Protein AF-A0A9R1XGH2-F1 (afdb_monomer)

Structure (mmCIF, N/CA/C/O backbone):
data_AF-A0A9R1XGH2-F1
#
_entry.id   AF-A0A9R1XGH2-F1
#
loop_
_atom_site.group_PDB
_atom_site.id
_atom_site.type_symbol
_atom_site.label_atom_id
_atom_site.label_alt_id
_atom_site.label_comp_id
_atom_site.label_asym_id
_atom_site.label_entity_id
_atom_site.label_seq_id
_atom_site.pdbx_PDB_ins_code
_atom_site.Cartn_x
_atom_site.Cartn_y
_atom_site.Cartn_z
_atom_site.occupancy
_atom_site.B_iso_or_equiv
_atom_site.auth_seq_id
_atom_site.auth_comp_id
_atom_site.auth_asym_id
_atom_site.auth_atom_id
_atom_site.pdbx_PDB_model_num
ATOM 1 N N . MET A 1 1 ? -0.182 19.209 31.798 1.00 37.31 1 MET A N 1
ATOM 2 C CA . MET A 1 1 ? 0.049 17.991 30.988 1.00 37.31 1 MET A CA 1
ATOM 3 C C . MET A 1 1 ? -1.194 17.738 30.146 1.00 37.31 1 MET A C 1
ATOM 5 O O . MET A 1 1 ? -2.199 17.280 30.671 1.00 37.31 1 MET A O 1
ATOM 9 N N . TRP A 1 2 ? -1.188 18.189 28.891 1.00 40.25 2 TRP A N 1
ATOM 10 C CA . TRP A 1 2 ? -2.381 18.289 28.042 1.00 40.25 2 TRP A CA 1
ATOM 11 C C . TRP A 1 2 ? -2.325 17.306 26.868 1.00 40.25 2 TRP A C 1
ATOM 13 O O . TRP A 1 2 ? -1.260 17.049 26.317 1.00 40.25 2 TRP A O 1
ATOM 23 N N . LYS A 1 3 ? -3.515 16.827 26.492 1.00 48.09 3 LYS A N 1
ATOM 24 C CA . LYS A 1 3 ? -3.858 15.819 25.471 1.00 48.09 3 LYS A CA 1
ATOM 25 C C . LYS A 1 3 ? -3.623 14.360 25.857 1.00 48.09 3 LYS A C 1
ATOM 27 O O . LYS A 1 3 ? -2.934 13.587 25.199 1.00 48.09 3 LYS A O 1
ATOM 32 N N . ALA A 1 4 ? -4.357 13.976 26.896 1.00 43.78 4 ALA A N 1
ATOM 33 C CA . ALA A 1 4 ? -4.851 12.623 27.056 1.00 43.78 4 ALA A CA 1
ATOM 34 C C . ALA A 1 4 ? -5.506 12.120 25.753 1.00 43.78 4 ALA A C 1
ATOM 36 O O . ALA A 1 4 ? -6.394 12.766 25.212 1.00 43.78 4 ALA A O 1
ATOM 37 N N . LYS A 1 5 ? -5.043 10.951 25.305 1.00 56.59 5 LYS A N 1
ATOM 38 C CA . LYS A 1 5 ? -5.820 9.851 24.717 1.00 56.59 5 LYS A CA 1
ATOM 39 C C . LYS A 1 5 ? -6.821 10.171 23.581 1.00 56.59 5 LYS A C 1
ATOM 41 O O . LYS A 1 5 ? -7.805 10.881 23.725 1.00 56.59 5 LYS A O 1
ATOM 46 N N . THR A 1 6 ? -6.665 9.383 22.514 1.00 57.94 6 THR A N 1
ATOM 47 C CA . THR A 1 6 ? -7.709 8.908 21.583 1.00 57.94 6 THR A CA 1
ATOM 48 C C . THR A 1 6 ? -8.148 9.851 20.465 1.00 57.94 6 THR A C 1
ATOM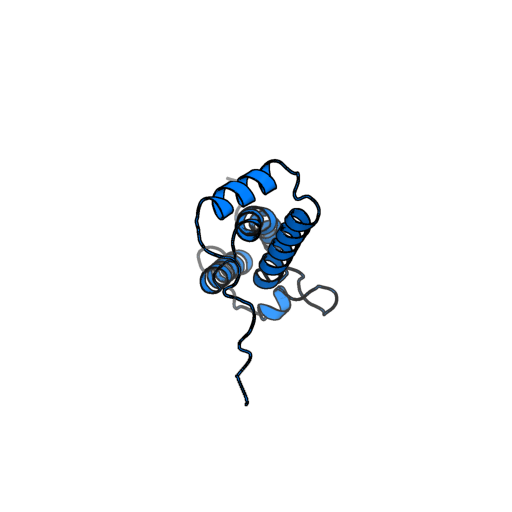 50 O O . THR A 1 6 ? -9.177 10.513 20.520 1.00 57.94 6 THR A O 1
ATOM 53 N N . LEU A 1 7 ? -7.394 9.805 19.364 1.00 63.09 7 LEU A N 1
ATOM 54 C CA . LEU A 1 7 ? -7.889 10.184 18.044 1.00 63.09 7 LEU A CA 1
ATOM 55 C C . LEU A 1 7 ? -9.241 9.477 17.792 1.00 63.09 7 LEU A C 1
ATOM 57 O O . LEU A 1 7 ? -9.366 8.272 18.048 1.00 63.09 7 LEU A O 1
ATOM 61 N N . SER A 1 8 ? -10.251 10.216 17.318 1.00 76.50 8 SER A N 1
ATOM 62 C CA . SER A 1 8 ? -11.573 9.647 17.023 1.00 76.50 8 SER A CA 1
ATOM 63 C C . SER A 1 8 ? -11.451 8.492 16.023 1.00 76.50 8 SER A C 1
ATOM 65 O O . SER A 1 8 ? -10.473 8.394 15.281 1.00 76.50 8 SER A O 1
ATOM 67 N N . PHE A 1 9 ? -12.430 7.587 15.980 1.00 75.56 9 PHE A N 1
ATOM 68 C CA . PHE A 1 9 ? -12.410 6.468 15.032 1.00 75.56 9 PHE A CA 1
ATOM 69 C C . PHE A 1 9 ? -12.216 6.933 13.573 1.00 75.56 9 PHE A C 1
ATOM 71 O O . PHE A 1 9 ? -11.346 6.418 12.872 1.00 75.56 9 PHE A O 1
ATOM 78 N N . SER A 1 10 ? -12.935 7.985 13.172 1.00 77.44 10 SER A N 1
ATOM 79 C CA . SER A 1 10 ? -12.763 8.635 11.869 1.00 77.44 10 SER A CA 1
ATOM 80 C C . SER A 1 10 ? -11.363 9.247 11.704 1.00 77.44 10 SER A C 1
ATOM 82 O O . SER A 1 10 ? -10.715 9.042 10.681 1.00 77.44 10 SER A O 1
ATOM 84 N N . GLY A 1 11 ? -10.833 9.911 12.739 1.00 81.81 11 GLY A N 1
ATOM 85 C CA . GLY A 1 11 ? -9.467 10.440 12.725 1.00 81.81 11 GLY A CA 1
ATOM 86 C C . GLY A 1 11 ? -8.409 9.352 12.517 1.00 81.81 11 GLY A C 1
ATOM 87 O O . GLY A 1 11 ? -7.480 9.546 11.736 1.00 81.81 11 GLY A O 1
ATOM 88 N N . ARG A 1 12 ? -8.573 8.177 13.145 1.00 80.81 12 ARG A N 1
ATOM 89 C CA . ARG A 1 12 ? -7.678 7.018 12.960 1.00 80.81 12 ARG A CA 1
ATOM 90 C C . ARG A 1 12 ? -7.766 6.452 11.553 1.00 80.81 12 ARG A C 1
ATOM 92 O O . ARG A 1 12 ? -6.736 6.156 10.963 1.00 80.81 12 ARG A O 1
ATOM 99 N N . MET A 1 13 ? -8.960 6.363 10.977 1.00 79.31 13 MET A N 1
ATOM 100 C CA . MET A 1 13 ? -9.107 5.958 9.580 1.00 79.31 13 MET A CA 1
ATOM 101 C C . MET A 1 13 ? -8.441 6.941 8.615 1.00 79.31 13 MET A C 1
ATOM 103 O O . MET A 1 13 ? -7.739 6.509 7.707 1.00 79.31 13 MET A O 1
ATOM 107 N N . THR A 1 14 ? -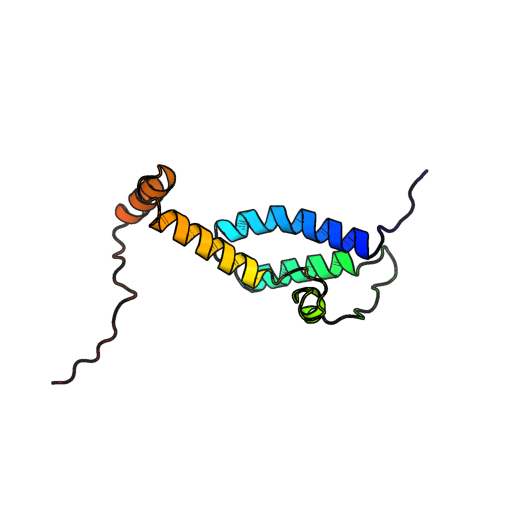8.632 8.247 8.803 1.00 84.44 14 THR A N 1
ATOM 108 C CA . THR A 1 14 ? -8.007 9.272 7.954 1.00 84.44 14 THR A CA 1
ATOM 109 C C . THR A 1 14 ? -6.487 9.233 8.067 1.00 84.44 14 THR A C 1
ATOM 111 O O . THR A 1 14 ? -5.794 9.261 7.052 1.00 84.44 14 THR A O 1
ATOM 114 N N . LEU A 1 15 ? -5.957 9.102 9.285 1.00 83.81 15 LEU A N 1
ATOM 115 C CA . LEU A 1 15 ? -4.518 9.008 9.504 1.00 83.81 15 LEU A CA 1
ATOM 116 C C . LEU A 1 15 ? -3.939 7.717 8.912 1.00 83.81 15 LEU A C 1
ATOM 118 O O . LEU A 1 15 ? -2.923 7.773 8.225 1.00 83.81 15 LEU A O 1
ATOM 122 N N . ALA A 1 16 ? -4.621 6.581 9.087 1.00 81.50 16 ALA A N 1
ATOM 123 C CA . ALA A 1 16 ? -4.244 5.325 8.447 1.00 81.50 16 ALA A CA 1
ATOM 124 C C . ALA A 1 16 ? -4.215 5.471 6.919 1.00 81.50 16 ALA A C 1
ATOM 126 O O . ALA A 1 16 ? -3.209 5.154 6.296 1.00 81.50 16 ALA A O 1
ATOM 127 N N . LYS A 1 17 ? -5.269 6.029 6.311 1.00 79.50 17 LYS A N 1
ATOM 128 C CA . LYS A 1 17 ? -5.314 6.285 4.863 1.00 79.50 17 LYS A CA 1
ATOM 129 C C . LYS A 1 17 ? -4.180 7.190 4.389 1.00 79.50 17 LYS A C 1
ATOM 131 O O . LYS A 1 17 ? -3.630 6.938 3.328 1.00 79.50 17 LYS A O 1
ATOM 136 N N . SER A 1 18 ? -3.814 8.212 5.160 1.00 82.44 18 SER A N 1
ATOM 137 C CA . SER A 1 18 ? -2.714 9.117 4.808 1.00 82.44 18 SER A CA 1
ATOM 138 C C . SER A 1 18 ? -1.353 8.411 4.847 1.00 82.44 18 SER A C 1
ATOM 140 O O . SER A 1 18 ? -0.617 8.408 3.861 1.00 82.44 18 SER A O 1
ATOM 142 N N . VAL A 1 19 ? -1.044 7.726 5.954 1.00 80.00 19 VAL A N 1
ATOM 143 C CA . VAL A 1 19 ? 0.242 7.033 6.146 1.00 80.00 19 VAL A CA 1
ATOM 144 C C . VAL A 1 19 ? 0.395 5.871 5.161 1.00 80.00 19 VAL A C 1
ATOM 146 O O . VAL A 1 19 ? 1.429 5.728 4.505 1.00 80.00 19 VAL A O 1
ATOM 149 N N . LEU A 1 20 ? -0.653 5.060 5.011 1.00 72.75 20 LEU A N 1
ATOM 150 C CA . LEU A 1 20 ? -0.647 3.886 4.136 1.00 72.75 20 LEU A CA 1
ATOM 151 C C . LEU A 1 20 ? -0.884 4.246 2.667 1.00 72.75 20 LEU A C 1
ATOM 153 O O . LEU A 1 20 ? -0.553 3.465 1.782 1.00 72.75 20 LEU A O 1
ATOM 157 N N . GLY A 1 21 ? -1.399 5.444 2.401 1.00 71.56 21 GLY A N 1
ATOM 158 C CA . GLY A 1 21 ? -1.488 6.004 1.061 1.00 71.56 21 GLY A CA 1
ATOM 159 C C . GLY A 1 21 ? -0.135 6.426 0.494 1.00 71.56 21 GLY A C 1
ATOM 160 O O . GLY A 1 21 ? -0.008 6.487 -0.725 1.00 71.56 21 GLY A O 1
ATOM 161 N N . ASN A 1 22 ? 0.880 6.671 1.330 1.00 75.81 22 ASN A N 1
ATOM 162 C CA . ASN A 1 22 ? 2.201 7.105 0.866 1.00 75.81 22 ASN A CA 1
ATOM 163 C C . ASN A 1 22 ? 3.262 5.994 0.947 1.00 75.81 22 ASN A C 1
ATOM 165 O O . ASN A 1 22 ? 3.920 5.693 -0.046 1.00 75.81 22 ASN A O 1
ATOM 169 N N . LEU A 1 23 ? 3.409 5.353 2.112 1.00 73.94 23 LEU A N 1
ATOM 170 C CA . LEU A 1 23 ? 4.506 4.409 2.366 1.00 73.94 23 LEU A CA 1
ATOM 171 C C . LEU A 1 23 ? 4.367 3.096 1.560 1.00 73.94 23 LEU A C 1
ATOM 173 O O . LEU A 1 23 ? 5.214 2.844 0.704 1.00 73.94 23 LEU A O 1
ATOM 177 N N . PRO A 1 24 ? 3.309 2.279 1.743 1.00 74.44 24 PRO A N 1
ATOM 178 C CA . PRO A 1 24 ? 3.082 1.081 0.933 1.00 74.44 24 PRO A CA 1
ATOM 179 C C . PRO A 1 24 ? 2.936 1.379 -0.557 1.00 74.44 24 PRO A C 1
ATOM 181 O O . PRO A 1 24 ? 3.431 0.612 -1.368 1.00 74.44 24 PRO A O 1
ATOM 184 N N . THR A 1 25 ? 2.302 2.494 -0.934 1.00 77.69 25 THR A N 1
ATOM 185 C CA . THR A 1 25 ? 2.104 2.893 -2.339 1.00 77.69 25 THR A CA 1
ATOM 186 C C . THR A 1 25 ? 3.418 2.985 -3.109 1.00 77.69 25 THR A C 1
ATOM 188 O O . THR A 1 25 ? 3.485 2.539 -4.254 1.00 77.69 25 THR A O 1
ATOM 191 N N . PHE A 1 26 ? 4.475 3.516 -2.488 1.00 81.69 26 PHE A N 1
ATOM 192 C CA . PHE A 1 26 ? 5.799 3.551 -3.102 1.00 81.69 26 PHE A CA 1
ATOM 193 C C . PHE A 1 26 ? 6.310 2.134 -3.403 1.00 81.69 26 PHE A C 1
ATOM 195 O O . PHE A 1 26 ? 6.596 1.818 -4.559 1.00 81.69 26 PHE A O 1
ATOM 202 N N . TYR A 1 27 ? 6.322 1.247 -2.405 1.00 82.44 27 TY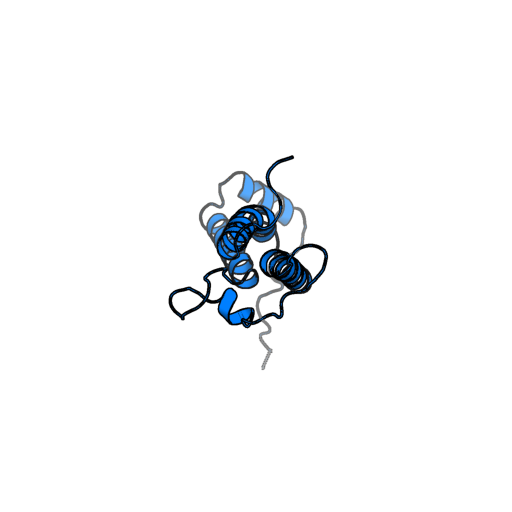R A N 1
ATOM 203 C CA . TYR A 1 27 ? 6.757 -0.145 -2.575 1.00 82.44 27 TYR A CA 1
ATOM 204 C C . TYR A 1 27 ? 5.884 -0.920 -3.566 1.00 82.44 27 TYR A C 1
ATOM 206 O O . TYR A 1 27 ? 6.394 -1.647 -4.415 1.00 82.44 27 TYR A O 1
ATOM 214 N N . PHE A 1 28 ? 4.572 -0.710 -3.515 1.00 84.44 28 PHE A N 1
ATOM 215 C CA . PHE A 1 28 ? 3.603 -1.352 -4.394 1.00 84.44 28 PHE A CA 1
ATOM 216 C C . PHE A 1 28 ? 3.744 -0.912 -5.850 1.00 84.44 28 PHE A C 1
ATOM 218 O O . PHE A 1 28 ? 3.341 -1.648 -6.746 1.00 84.44 28 PHE A O 1
ATOM 225 N N . SER A 1 29 ? 4.281 0.283 -6.097 1.00 81.56 29 SER A N 1
ATOM 226 C CA . SER A 1 29 ? 4.572 0.747 -7.454 1.00 81.56 29 SER A CA 1
ATOM 227 C C . SER A 1 29 ? 5.841 0.124 -8.040 1.00 81.56 29 SER A C 1
ATOM 229 O O . SER A 1 29 ? 5.971 0.064 -9.261 1.00 81.56 29 SER A O 1
ATOM 231 N N . LEU A 1 30 ? 6.749 -0.352 -7.182 1.00 80.31 30 LEU A N 1
ATOM 232 C CA . LEU A 1 30 ? 8.028 -0.942 -7.574 1.00 80.31 30 LEU A CA 1
ATOM 233 C C . LEU A 1 30 ? 7.962 -2.467 -7.699 1.00 80.31 30 LEU A C 1
ATOM 235 O O . LEU A 1 30 ? 8.572 -3.024 -8.608 1.00 80.31 30 LEU A O 1
ATOM 239 N N . PHE A 1 31 ? 7.226 -3.143 -6.811 1.00 81.06 31 PHE A N 1
ATOM 240 C CA . PHE A 1 31 ? 7.252 -4.601 -6.704 1.00 81.06 31 PHE A CA 1
ATOM 241 C C . PHE A 1 31 ? 5.855 -5.227 -6.630 1.00 81.06 31 PHE A C 1
ATOM 243 O O . PHE A 1 31 ? 4.920 -4.684 -6.031 1.00 81.06 31 PHE A O 1
ATOM 250 N N . ALA A 1 32 ? 5.732 -6.429 -7.201 1.00 84.44 32 ALA A N 1
ATOM 251 C CA . ALA A 1 32 ? 4.614 -7.323 -6.921 1.00 84.44 32 ALA A CA 1
ATOM 252 C C . ALA A 1 32 ? 4.704 -7.767 -5.461 1.00 84.44 32 ALA A C 1
ATOM 254 O O . ALA A 1 32 ? 5.626 -8.484 -5.077 1.00 84.44 32 ALA A O 1
ATOM 255 N N . THR A 1 33 ? 3.779 -7.280 -4.635 1.00 83.88 33 THR A N 1
ATOM 256 C CA . THR A 1 33 ? 3.863 -7.497 -3.191 1.00 83.88 33 THR A CA 1
ATOM 257 C C . THR A 1 33 ? 3.310 -8.882 -2.846 1.00 83.88 33 THR A C 1
ATOM 259 O O . THR A 1 33 ? 2.187 -9.194 -3.252 1.00 83.88 33 THR A O 1
ATOM 262 N N . PRO A 1 34 ? 4.050 -9.721 -2.095 1.00 86.50 34 PRO A N 1
ATOM 263 C CA . PRO A 1 34 ? 3.544 -11.006 -1.628 1.00 86.50 34 PRO A CA 1
ATOM 264 C C . PRO A 1 34 ? 2.292 -10.842 -0.762 1.00 86.50 34 PRO A C 1
ATOM 266 O O . PRO A 1 34 ? 2.179 -9.894 0.017 1.00 86.50 34 PRO A O 1
ATOM 269 N N . ILE A 1 35 ? 1.375 -11.806 -0.849 1.00 84.44 35 ILE A N 1
ATOM 270 C CA . ILE A 1 35 ? 0.087 -11.767 -0.138 1.00 84.44 35 ILE A CA 1
ATOM 271 C C . ILE A 1 35 ? 0.288 -11.643 1.381 1.00 84.44 35 ILE A C 1
ATOM 273 O O . ILE A 1 35 ? -0.384 -10.832 2.007 1.00 84.44 35 ILE A O 1
ATOM 277 N N . GLY A 1 36 ? 1.275 -12.338 1.957 1.00 84.81 36 GLY A N 1
ATOM 278 C CA . GLY A 1 36 ? 1.555 -12.260 3.397 1.00 84.81 36 GLY A CA 1
ATOM 279 C C . GLY A 1 36 ? 1.924 -10.853 3.886 1.00 84.81 36 GLY A C 1
ATOM 280 O O . GLY A 1 36 ? 1.490 -10.441 4.957 1.00 84.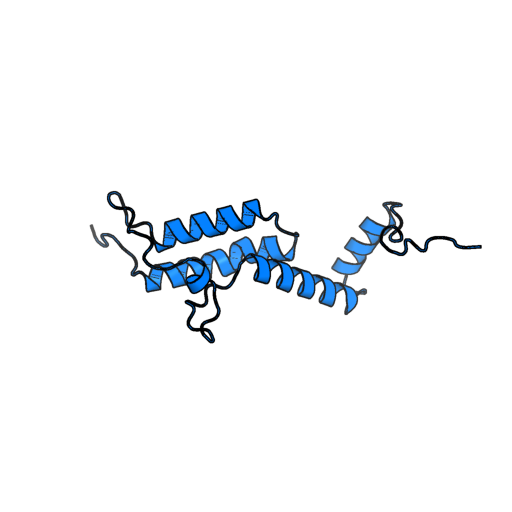81 36 GLY A O 1
ATOM 281 N N . VAL A 1 37 ? 2.644 -10.066 3.077 1.00 85.62 37 VAL A N 1
ATOM 282 C CA . VAL A 1 37 ? 2.983 -8.670 3.420 1.00 85.62 37 VAL A CA 1
ATOM 283 C C . VAL A 1 37 ? 1.735 -7.789 3.374 1.00 85.62 37 VAL A C 1
ATOM 285 O O . VAL A 1 37 ? 1.553 -6.911 4.215 1.00 85.62 37 VAL A O 1
ATOM 288 N N . ILE A 1 38 ? 0.847 -8.033 2.405 1.00 84.94 38 ILE A N 1
ATOM 289 C CA . ILE A 1 38 ? -0.439 -7.335 2.316 1.00 84.94 38 ILE A CA 1
ATOM 290 C C . ILE A 1 38 ? -1.285 -7.640 3.559 1.00 84.94 38 ILE A C 1
ATOM 292 O O . ILE A 1 38 ? -1.802 -6.716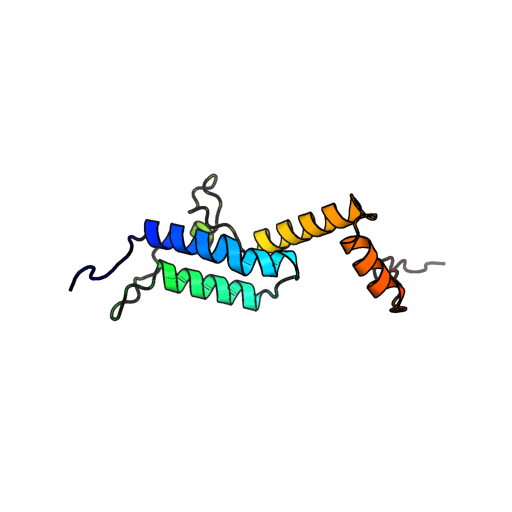 4.184 1.00 84.94 38 ILE A O 1
ATOM 296 N N . GLU A 1 39 ? -1.379 -8.907 3.959 1.00 84.88 39 GLU A N 1
ATOM 297 C CA . GLU A 1 39 ? -2.123 -9.333 5.149 1.00 84.88 39 GLU A CA 1
ATOM 298 C C . GLU A 1 39 ? -1.559 -8.732 6.442 1.00 84.88 39 GLU A C 1
ATOM 300 O O . GLU A 1 39 ? -2.321 -8.317 7.323 1.00 84.88 39 GLU A O 1
ATOM 305 N N . GLU A 1 40 ? -0.233 -8.638 6.555 1.00 85.25 40 GLU A N 1
ATOM 306 C CA . GLU A 1 40 ? 0.439 -8.013 7.692 1.00 85.25 40 GLU A CA 1
ATOM 307 C C . GLU A 1 40 ? 0.169 -6.502 7.753 1.00 85.25 40 GLU A C 1
ATOM 309 O O . GLU A 1 40 ? -0.193 -5.978 8.810 1.00 85.25 40 GLU A O 1
ATOM 314 N N . LEU A 1 41 ? 0.226 -5.803 6.616 1.00 84.19 41 LEU A N 1
ATOM 315 C CA . LEU A 1 41 ? -0.152 -4.388 6.529 1.00 84.19 41 LEU A CA 1
ATOM 316 C C . LEU A 1 41 ? -1.622 -4.167 6.907 1.00 84.19 41 LEU A C 1
ATOM 318 O O . LEU A 1 41 ? -1.940 -3.237 7.653 1.00 84.19 41 LEU A O 1
ATOM 322 N N . GLU A 1 42 ? -2.526 -5.036 6.453 1.00 83.44 42 GLU A N 1
ATOM 323 C CA . GLU A 1 42 ? -3.938 -4.996 6.839 1.00 83.44 42 GLU A CA 1
ATOM 324 C C . GLU A 1 42 ? -4.144 -5.317 8.327 1.00 83.44 42 GLU A C 1
ATOM 326 O O . GLU A 1 42 ? -5.043 -4.777 8.974 1.00 83.44 42 GLU A O 1
ATOM 331 N N . LYS A 1 43 ? -3.312 -6.179 8.920 1.00 82.44 43 LYS A N 1
ATOM 332 C CA . LYS A 1 43 ? -3.316 -6.444 10.366 1.00 82.44 43 LYS A CA 1
ATOM 333 C C . LYS A 1 43 ? -2.884 -5.209 11.155 1.00 82.44 43 LYS A C 1
ATOM 335 O O . LYS A 1 43 ? -3.577 -4.842 12.103 1.00 82.44 43 LYS A O 1
ATOM 340 N N . ILE A 1 44 ? -1.814 -4.529 10.740 1.00 82.62 44 ILE A N 1
ATOM 341 C CA . ILE A 1 44 ? -1.353 -3.275 11.359 1.00 82.62 44 ILE A CA 1
ATOM 342 C C . ILE A 1 44 ? -2.436 -2.194 11.239 1.00 82.62 44 ILE A C 1
ATOM 344 O O . ILE A 1 44 ? -2.750 -1.518 12.217 1.00 82.62 44 ILE A O 1
ATOM 348 N N . GLN A 1 45 ? -3.080 -2.074 10.074 1.00 81.25 45 GLN A N 1
ATOM 349 C CA . GLN A 1 45 ? -4.214 -1.168 9.863 1.00 81.25 45 GLN A CA 1
ATOM 350 C C . GLN A 1 45 ? -5.374 -1.449 10.816 1.00 81.25 45 GLN A C 1
ATOM 352 O O . GLN A 1 45 ? -5.881 -0.532 11.467 1.00 81.25 45 GLN A O 1
ATOM 357 N N . ARG A 1 46 ? -5.777 -2.719 10.931 1.00 80.19 46 ARG A N 1
ATOM 358 C CA . ARG A 1 46 ? -6.827 -3.161 11.857 1.00 80.19 46 ARG A CA 1
ATOM 359 C C . ARG A 1 46 ? -6.474 -2.835 13.297 1.00 80.19 46 ARG A C 1
ATOM 361 O O . ARG A 1 46 ? -7.305 -2.286 14.016 1.00 80.19 46 ARG A O 1
ATOM 368 N N . GLN A 1 47 ? -5.246 -3.136 13.707 1.00 79.38 47 GLN A N 1
ATOM 369 C CA . GLN A 1 47 ? -4.755 -2.842 15.049 1.00 79.38 47 GLN A CA 1
ATOM 370 C C . GLN A 1 47 ? -4.694 -1.340 15.319 1.00 79.38 47 GLN A C 1
ATOM 372 O O . GLN A 1 47 ? -5.029 -0.916 16.414 1.00 79.38 47 GLN A O 1
ATOM 377 N N . PHE A 1 48 ? -4.347 -0.512 14.339 1.00 79.50 48 PHE A N 1
ATOM 378 C CA . PHE A 1 48 ? -4.328 0.936 14.517 1.00 79.50 48 PHE A CA 1
ATOM 379 C C . PHE A 1 48 ? -5.741 1.532 14.618 1.00 79.50 48 PHE A C 1
ATOM 381 O O . PHE A 1 48 ? -6.026 2.361 15.483 1.00 79.50 48 PHE A O 1
ATOM 388 N N . ILE A 1 49 ? -6.652 1.088 13.750 1.00 78.56 49 ILE A N 1
ATOM 389 C CA . ILE A 1 49 ? -8.030 1.581 13.686 1.00 78.56 49 ILE A CA 1
ATOM 390 C C . ILE A 1 49 ? -8.844 1.115 14.906 1.00 78.56 49 ILE A C 1
ATOM 392 O O . ILE A 1 49 ? -9.603 1.902 15.485 1.00 78.56 49 ILE A O 1
ATOM 396 N N . TRP A 1 50 ? -8.669 -0.143 15.324 1.00 76.06 50 TRP A N 1
ATOM 397 C CA . TRP A 1 50 ? -9.430 -0.766 16.412 1.00 76.06 50 TRP A CA 1
ATOM 398 C C . TRP A 1 50 ? -8.703 -0.860 17.753 1.00 76.06 50 TRP A C 1
ATOM 400 O O . TRP A 1 50 ? -9.363 -0.973 18.787 1.00 76.06 50 TRP A O 1
ATOM 410 N N . GLY A 1 51 ? -7.381 -0.712 17.779 1.00 67.81 51 GLY A N 1
ATOM 411 C CA . GLY A 1 51 ? -6.580 -0.664 19.000 1.00 67.81 51 GLY A CA 1
ATOM 412 C C . GLY A 1 51 ? -6.860 0.615 19.779 1.00 67.81 51 GLY A C 1
ATOM 413 O O . GLY A 1 51 ? -6.399 1.702 19.434 1.00 67.81 51 GLY A O 1
ATOM 414 N N . GLY A 1 52 ? -7.693 0.503 20.811 1.00 54.66 52 GLY A N 1
ATOM 415 C CA . GLY A 1 52 ? -7.800 1.497 21.875 1.00 54.66 52 GLY A CA 1
ATOM 416 C C . GLY A 1 52 ? -6.686 1.257 22.891 1.00 54.66 52 GLY A C 1
ATOM 417 O O . GLY A 1 52 ? -6.388 0.110 23.202 1.00 54.66 52 GLY A O 1
ATOM 418 N N . GLY A 1 53 ? -6.044 2.326 23.368 1.00 52.94 53 GLY A N 1
ATOM 419 C CA . GLY A 1 53 ? -4.853 2.230 24.216 1.00 52.94 53 GLY A CA 1
ATOM 420 C C . GLY A 1 53 ? -5.009 1.360 25.472 1.00 52.94 53 GLY A C 1
ATOM 421 O O . GLY A 1 53 ? -6.100 1.262 26.029 1.00 52.94 53 GLY A O 1
ATOM 422 N N . ALA A 1 54 ? -3.869 0.802 25.890 1.00 49.41 54 ALA A N 1
ATOM 423 C CA . ALA A 1 54 ? -3.502 0.106 27.132 1.00 49.41 54 ALA A CA 1
ATOM 424 C C . ALA A 1 54 ? -4.406 -0.997 27.713 1.00 49.41 54 ALA A C 1
ATOM 426 O O . ALA A 1 54 ? -3.853 -1.864 28.373 1.00 49.41 54 ALA A O 1
ATOM 427 N N . GLU A 1 55 ? -5.726 -1.029 27.505 1.00 48.22 55 GLU A N 1
ATOM 428 C CA . GLU A 1 55 ? -6.553 -1.919 28.336 1.00 48.22 55 GLU A CA 1
ATOM 429 C C . GLU A 1 55 ? -7.685 -2.681 27.650 1.00 48.22 55 GLU A C 1
ATOM 431 O O . GLU A 1 55 ? -8.108 -3.697 28.189 1.00 48.22 55 GLU A O 1
ATOM 436 N N . LYS A 1 56 ? -8.196 -2.287 26.476 1.00 46.38 56 LYS A N 1
ATOM 437 C CA . LYS A 1 56 ? -9.281 -3.059 25.836 1.00 46.38 56 LYS A CA 1
ATOM 438 C C . LYS A 1 56 ? -9.164 -3.052 24.317 1.00 46.38 56 LYS A C 1
ATOM 440 O O . LYS A 1 56 ? -9.451 -2.045 23.666 1.00 46.38 56 LYS A O 1
ATOM 445 N N . ALA A 1 57 ? -8.799 -4.205 23.752 1.00 50.09 57 ALA A N 1
ATOM 446 C CA . ALA A 1 57 ? -9.051 -4.513 22.351 1.00 50.09 57 ALA A CA 1
ATOM 447 C C . ALA A 1 57 ? -10.562 -4.371 22.109 1.00 50.09 57 ALA A C 1
ATOM 449 O O . ALA A 1 57 ? -11.360 -5.157 22.617 1.00 50.09 57 ALA A O 1
ATOM 450 N N . LYS A 1 58 ? -10.981 -3.311 21.407 1.00 54.31 58 LYS A N 1
ATOM 451 C CA . LYS A 1 58 ? -12.391 -3.151 21.046 1.00 54.31 58 LYS A CA 1
ATOM 452 C C . LYS A 1 58 ? -12.735 -4.246 20.040 1.00 54.31 58 LYS A C 1
ATOM 454 O O . LYS A 1 58 ? -12.065 -4.363 19.017 1.00 54.31 58 LYS A O 1
ATOM 459 N N . VAL A 1 59 ? -13.772 -5.023 20.356 1.00 52.69 59 VAL A N 1
ATOM 460 C CA . VAL A 1 59 ? -14.366 -6.045 19.482 1.00 52.69 59 VAL A CA 1
ATOM 461 C C . VAL A 1 59 ? -14.498 -5.490 18.058 1.00 52.69 59 VAL A C 1
ATOM 463 O O . VAL A 1 59 ? -14.933 -4.353 17.866 1.00 52.69 59 VAL A O 1
ATOM 466 N N . HIS A 1 60 ? -14.071 -6.264 17.060 1.00 58.50 60 HIS A N 1
ATOM 467 C CA . HIS A 1 60 ? -14.150 -5.894 15.648 1.00 58.50 60 HIS A CA 1
ATOM 468 C C . HIS A 1 60 ? -15.612 -5.933 15.179 1.00 58.50 60 HIS A C 1
ATOM 470 O O . HIS A 1 60 ? -16.069 -6.925 14.626 1.00 58.50 60 HIS A O 1
ATOM 476 N N . TRP A 1 61 ? -16.365 -4.857 15.414 1.00 56.12 61 TRP A N 1
ATOM 477 C CA . TRP A 1 61 ? -17.798 -4.795 15.085 1.00 56.12 61 TRP A CA 1
ATOM 478 C C . TRP A 1 61 ? -18.099 -4.787 13.577 1.00 56.12 61 TRP A C 1
ATOM 480 O O . TRP A 1 61 ? -19.244 -4.975 13.179 1.00 56.12 61 TRP A O 1
ATOM 490 N N . VAL A 1 62 ? -17.095 -4.557 12.722 1.00 62.44 62 VAL A N 1
ATOM 491 C CA . VAL A 1 62 ? -17.271 -4.439 11.268 1.00 62.44 62 VAL A CA 1
ATOM 492 C C . VAL A 1 62 ? -16.307 -5.381 10.555 1.00 62.44 62 VAL A C 1
ATOM 494 O O . VAL A 1 62 ? -15.098 -5.313 10.789 1.00 62.44 62 VAL A O 1
ATOM 497 N N . ASN A 1 63 ? -16.845 -6.233 9.670 1.00 68.25 63 ASN A N 1
ATOM 498 C CA . ASN A 1 63 ? -16.046 -7.081 8.783 1.00 68.25 63 ASN A CA 1
ATOM 499 C C . ASN A 1 63 ? -15.062 -6.198 7.991 1.00 68.25 63 ASN A C 1
ATOM 501 O O . ASN A 1 63 ? -15.456 -5.195 7.390 1.00 68.25 63 ASN A O 1
ATOM 505 N N . TRP A 1 64 ? -13.784 -6.577 7.998 1.00 72.94 64 TRP A N 1
ATOM 506 C CA . TRP A 1 64 ? -12.712 -5.861 7.313 1.00 72.94 64 TRP A CA 1
ATOM 507 C C . TRP A 1 64 ? -12.979 -5.690 5.813 1.00 72.94 64 TRP A C 1
ATOM 509 O O . TRP A 1 64 ? -12.677 -4.641 5.250 1.00 72.94 64 TRP A O 1
ATOM 519 N N . GLU A 1 65 ? -13.655 -6.656 5.192 1.00 70.94 65 GLU A N 1
ATOM 520 C CA . GLU A 1 65 ? -14.071 -6.581 3.789 1.00 70.94 65 GLU A CA 1
ATOM 521 C C . GLU A 1 65 ? -15.050 -5.429 3.530 1.00 70.94 65 GLU A C 1
ATOM 523 O O . GLU A 1 65 ? -14.936 -4.721 2.533 1.00 70.94 65 GLU A O 1
ATOM 528 N N . LYS A 1 66 ? -15.969 -5.152 4.467 1.00 71.25 66 LYS A N 1
ATOM 529 C CA . LYS A 1 66 ? -16.847 -3.973 4.382 1.00 71.25 66 LYS A CA 1
ATOM 530 C C . LYS A 1 66 ? -16.068 -2.673 4.592 1.00 71.25 66 LYS A C 1
ATOM 532 O O . LYS A 1 66 ? -16.466 -1.622 4.102 1.00 71.25 66 LYS A O 1
ATOM 537 N N . MET A 1 67 ? -14.945 -2.711 5.303 1.00 72.88 67 MET A N 1
ATOM 538 C CA . MET A 1 67 ? -14.086 -1.539 5.476 1.00 72.88 67 MET A CA 1
ATOM 539 C C . MET A 1 67 ? -13.284 -1.199 4.218 1.00 72.88 67 MET A C 1
ATOM 541 O O . MET A 1 67 ? -13.171 -0.023 3.856 1.00 72.88 67 MET A O 1
ATOM 545 N N . THR A 1 68 ? -12.732 -2.213 3.554 1.00 74.31 68 THR A N 1
ATOM 546 C CA . THR A 1 68 ? -11.932 -2.056 2.332 1.00 74.31 68 THR A CA 1
ATOM 547 C C . THR A 1 68 ? -12.793 -1.847 1.088 1.00 74.31 68 THR A C 1
ATOM 549 O O . THR A 1 68 ? -12.313 -1.250 0.123 1.00 74.31 68 THR A O 1
ATOM 552 N N . ALA A 1 69 ? -14.067 -2.246 1.122 1.00 76.69 69 ALA A N 1
ATOM 553 C CA . ALA A 1 69 ? -15.010 -2.023 0.036 1.00 76.69 69 ALA A CA 1
ATOM 554 C C . ALA A 1 69 ? -15.193 -0.524 -0.315 1.00 76.69 69 ALA A C 1
ATOM 556 O O . ALA A 1 69 ? -15.126 0.344 0.570 1.00 76.69 69 ALA A O 1
ATOM 557 N N . PRO A 1 70 ? -15.435 -0.197 -1.602 1.00 71.25 70 PRO A N 1
ATOM 558 C CA . PRO A 1 70 ? -15.757 1.158 -2.048 1.00 71.25 70 PRO A CA 1
ATOM 559 C C . PRO A 1 70 ? -16.967 1.749 -1.313 1.00 71.25 70 PRO A C 1
ATOM 561 O O . PRO A 1 70 ? -17.896 1.031 -0.944 1.00 71.25 70 PRO A O 1
ATOM 564 N N . LYS A 1 71 ? -16.997 3.078 -1.147 1.00 75.00 71 LYS A N 1
ATOM 565 C CA . LYS A 1 71 ? -18.149 3.767 -0.531 1.00 75.00 71 LYS A CA 1
ATOM 566 C C . LYS A 1 71 ? -19.449 3.565 -1.315 1.00 75.00 71 LYS A C 1
ATOM 568 O O . LYS A 1 71 ? -20.514 3.515 -0.715 1.00 75.00 71 LYS A O 1
ATOM 573 N N . GLU A 1 72 ? -19.340 3.403 -2.631 1.00 71.88 72 GLU A N 1
ATOM 574 C CA . GLU A 1 72 ? -20.451 3.169 -3.564 1.00 71.88 72 GLU A CA 1
ATOM 575 C C . GLU A 1 72 ? -21.226 1.880 -3.260 1.00 71.88 72 GLU A C 1
ATOM 577 O O . GLU A 1 72 ? -22.430 1.823 -3.476 1.00 71.88 72 GLU A O 1
ATOM 582 N N . VAL A 1 73 ? -20.559 0.867 -2.696 1.00 74.56 73 VAL A N 1
ATOM 583 C CA . VAL A 1 73 ? -21.177 -0.407 -2.287 1.00 74.56 73 VAL A CA 1
ATOM 584 C C . VAL A 1 73 ? -21.440 -0.469 -0.776 1.00 74.56 73 VAL A C 1
ATOM 586 O O . VAL A 1 73 ? -21.558 -1.547 -0.197 1.00 74.56 73 VAL A O 1
ATOM 589 N N . GLY A 1 74 ? -21.496 0.689 -0.106 1.00 65.06 74 GLY A N 1
ATOM 590 C CA . GLY A 1 74 ? -21.736 0.787 1.337 1.00 65.06 74 GLY A CA 1
ATOM 591 C C . GLY A 1 74 ? -20.516 0.469 2.209 1.00 65.06 74 GLY A C 1
ATOM 592 O O . GLY A 1 74 ? -20.667 0.205 3.403 1.00 65.06 74 GLY A O 1
ATOM 593 N N . GLY A 1 75 ? -19.311 0.473 1.631 1.00 75.06 75 GLY A N 1
ATOM 594 C CA . GLY A 1 75 ? -18.064 0.239 2.351 1.00 75.06 75 GLY A CA 1
ATOM 595 C C . GLY A 1 75 ? -17.424 1.497 2.947 1.00 75.06 75 GLY A C 1
ATOM 596 O O . GLY A 1 75 ? -17.806 2.631 2.657 1.00 75.06 75 G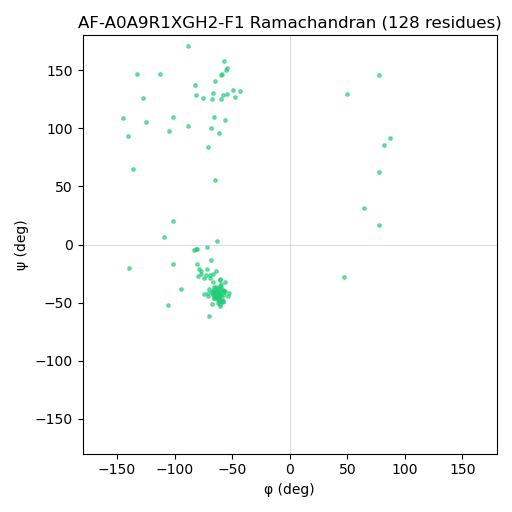LY A O 1
ATOM 597 N N . ALA A 1 76 ? -16.392 1.326 3.777 1.00 68.56 76 ALA A N 1
ATOM 598 C CA . ALA A 1 76 ? -15.696 2.452 4.421 1.00 68.56 76 ALA A CA 1
ATOM 599 C C . ALA A 1 76 ? -14.654 3.147 3.505 1.00 68.56 76 ALA A C 1
ATOM 601 O O . ALA A 1 76 ? -14.040 4.165 3.872 1.00 68.56 76 ALA A O 1
ATOM 602 N N . GLY A 1 77 ? -14.450 2.615 2.294 1.00 70.62 77 GLY A N 1
ATOM 603 C CA . GLY A 1 77 ? -13.602 3.187 1.252 1.00 70.62 77 GLY A CA 1
ATOM 604 C C . GLY A 1 77 ? -12.123 3.236 1.620 1.00 70.62 77 GLY A C 1
ATOM 605 O O 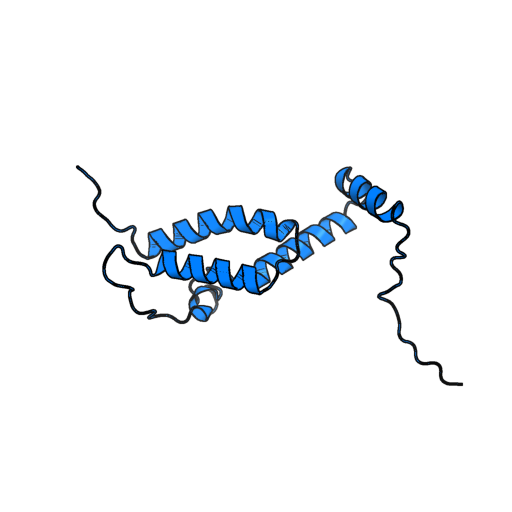. GLY A 1 77 ? -11.454 4.205 1.262 1.00 70.62 77 GLY A O 1
ATOM 606 N N . LEU A 1 78 ? -11.622 2.289 2.425 1.00 70.81 78 LEU A N 1
ATOM 607 C CA . LEU A 1 78 ? -10.176 2.115 2.641 1.00 70.81 78 LEU A CA 1
ATOM 608 C C . LEU A 1 78 ? -9.474 1.595 1.379 1.00 70.81 78 LEU A C 1
ATOM 610 O O . LEU A 1 78 ? -8.325 1.958 1.153 1.00 70.81 78 LEU A O 1
ATOM 614 N N . GLY A 1 79 ? -10.189 0.846 0.533 1.00 75.12 79 GLY A N 1
ATOM 615 C CA . GLY A 1 79 ? -9.630 0.209 -0.654 1.00 75.12 79 GLY A CA 1
ATOM 616 C C . GLY A 1 79 ? -8.837 -1.048 -0.295 1.00 75.12 79 GLY A C 1
ATOM 617 O O . GLY A 1 79 ? -8.204 -1.127 0.755 1.00 75.12 79 GLY A O 1
ATOM 618 N N . SER A 1 80 ? -8.873 -2.055 -1.166 1.00 81.25 80 SER A N 1
ATOM 619 C CA . SER A 1 80 ? -8.027 -3.242 -1.013 1.00 81.25 80 SER A CA 1
ATOM 620 C C . SER A 1 80 ? -6.584 -2.909 -1.399 1.00 81.25 80 SER A C 1
ATOM 622 O O . SER A 1 80 ? -6.330 -2.462 -2.523 1.00 81.25 80 SER A O 1
ATOM 624 N N . LEU A 1 81 ? -5.634 -3.181 -0.498 1.00 81.81 81 LEU A N 1
ATOM 625 C CA . LEU A 1 81 ? -4.199 -3.016 -0.762 1.00 81.81 81 LEU A CA 1
ATOM 626 C C . LEU A 1 81 ? -3.735 -3.883 -1.942 1.00 81.81 81 LEU A C 1
ATOM 628 O O . LEU A 1 81 ? -2.913 -3.446 -2.747 1.00 81.81 81 LEU A O 1
ATOM 632 N N . ARG A 1 82 ? -4.324 -5.073 -2.106 1.00 82.69 82 ARG A N 1
ATOM 633 C CA . ARG A 1 82 ? -4.064 -5.966 -3.242 1.00 82.69 82 ARG A CA 1
ATOM 634 C C . ARG A 1 82 ? -4.457 -5.332 -4.574 1.00 82.69 82 ARG A C 1
ATOM 636 O O . ARG A 1 82 ? -3.666 -5.333 -5.515 1.00 82.69 82 ARG A O 1
ATOM 643 N N . ASN A 1 83 ? -5.656 -4.756 -4.646 1.00 83.62 83 ASN A N 1
ATOM 644 C CA . ASN A 1 83 ? -6.120 -4.079 -5.858 1.00 83.62 83 ASN A CA 1
ATOM 645 C C . ASN A 1 83 ? -5.281 -2.832 -6.153 1.00 83.62 83 ASN A C 1
ATOM 647 O O . ASN A 1 83 ? -4.976 -2.559 -7.311 1.00 83.62 83 ASN A O 1
ATOM 651 N N . LEU A 1 84 ? -4.858 -2.112 -5.111 1.00 84.38 84 LEU A N 1
ATOM 652 C CA . LEU A 1 84 ? -3.980 -0.954 -5.241 1.00 84.38 84 LEU A CA 1
ATOM 653 C C . LEU A 1 84 ? -2.597 -1.350 -5.787 1.00 84.38 84 LEU A C 1
ATOM 655 O O . LEU A 1 84 ? -2.106 -0.686 -6.697 1.00 84.38 84 LEU A O 1
ATOM 659 N N . ASN A 1 85 ? -2.004 -2.457 -5.323 1.00 89.12 85 ASN A N 1
ATOM 660 C CA . ASN A 1 85 ? -0.748 -2.976 -5.874 1.00 89.12 85 ASN A CA 1
ATOM 661 C C . ASN A 1 85 ? -0.880 -3.334 -7.358 1.00 89.12 85 ASN A C 1
ATOM 663 O O . ASN A 1 85 ? -0.111 -2.833 -8.175 1.00 89.12 85 ASN A O 1
ATOM 667 N N . LEU A 1 86 ? -1.895 -4.118 -7.728 1.00 86.62 86 LEU A N 1
ATOM 668 C CA . LEU A 1 86 ? -2.126 -4.493 -9.126 1.00 86.62 86 LEU A CA 1
ATOM 669 C C . LEU A 1 86 ? -2.359 -3.273 -10.026 1.00 86.62 86 LEU A C 1
ATOM 671 O O . LEU A 1 86 ? -1.775 -3.184 -11.106 1.00 86.62 86 LEU A O 1
ATOM 675 N N . ALA A 1 87 ? -3.164 -2.308 -9.577 1.00 88.56 87 ALA A N 1
ATOM 676 C CA . ALA A 1 87 ? -3.436 -1.090 -10.333 1.00 88.56 87 ALA A CA 1
ATOM 677 C C . ALA A 1 87 ? -2.177 -0.226 -10.522 1.00 88.56 87 ALA A C 1
ATOM 679 O O . ALA A 1 87 ? -1.948 0.306 -11.611 1.00 88.56 87 ALA A O 1
ATOM 680 N N . LEU A 1 88 ? -1.336 -0.095 -9.489 1.00 87.12 88 LEU A N 1
ATOM 681 C CA . LEU A 1 88 ? -0.080 0.652 -9.579 1.00 87.12 88 LEU A CA 1
ATOM 682 C C . LEU A 1 88 ? 0.929 -0.026 -10.501 1.00 87.12 88 LEU A C 1
ATOM 684 O O . LEU A 1 88 ? 1.550 0.660 -11.315 1.00 87.12 88 LEU A O 1
ATOM 688 N N . LEU A 1 89 ? 1.047 -1.351 -10.429 1.00 88.12 89 LEU A N 1
ATOM 689 C CA . LEU A 1 89 ? 1.888 -2.114 -11.344 1.00 88.12 89 LEU A CA 1
ATOM 690 C C . LEU A 1 89 ? 1.402 -1.949 -12.780 1.00 88.12 89 LEU A C 1
ATOM 692 O O . LEU A 1 89 ? 2.192 -1.585 -13.646 1.00 88.12 89 LEU A O 1
ATOM 696 N N . ALA A 1 90 ? 0.104 -2.120 -13.036 1.00 87.69 90 ALA A N 1
ATOM 697 C CA . ALA A 1 90 ? -0.478 -1.916 -14.361 1.00 87.69 90 ALA A CA 1
ATOM 698 C C . ALA A 1 90 ? -0.209 -0.497 -14.891 1.00 87.69 90 ALA A C 1
ATOM 700 O O . ALA A 1 90 ? 0.163 -0.324 -16.052 1.00 87.69 90 ALA A O 1
ATOM 701 N N . LYS A 1 91 ? -0.309 0.526 -14.032 1.00 88.81 91 LYS A N 1
ATOM 702 C CA . LYS A 1 91 ? 0.040 1.912 -14.373 1.00 88.81 91 LYS A CA 1
ATOM 703 C C . LYS A 1 91 ? 1.528 2.072 -14.706 1.00 88.81 91 LYS A C 1
ATOM 705 O O . LYS A 1 91 ? 1.860 2.809 -15.635 1.00 88.81 91 LYS A O 1
ATOM 710 N N . GLY A 1 92 ? 2.416 1.410 -13.967 1.00 85.94 92 GLY A N 1
ATOM 711 C CA . GLY A 1 92 ? 3.855 1.376 -14.242 1.00 85.94 92 GLY A CA 1
ATOM 712 C C . GLY A 1 92 ? 4.165 0.723 -15.590 1.00 85.94 92 GLY A C 1
ATOM 713 O O . GLY A 1 92 ? 4.806 1.339 -16.441 1.00 85.94 92 GLY A O 1
ATOM 714 N N . TRP A 1 93 ? 3.611 -0.465 -15.828 1.00 85.38 93 TRP A N 1
ATOM 715 C CA . TRP A 1 93 ? 3.701 -1.194 -17.095 1.00 85.38 93 TRP A CA 1
ATOM 716 C C . TRP A 1 93 ? 3.175 -0.381 -18.279 1.00 85.38 93 TRP A C 1
ATOM 718 O O . TRP A 1 93 ? 3.815 -0.313 -19.328 1.00 85.38 93 TRP A O 1
ATOM 728 N N . TRP A 1 94 ? 2.039 0.294 -18.109 1.00 87.31 94 TRP A N 1
ATOM 729 C CA . TRP A 1 94 ? 1.485 1.172 -19.133 1.00 87.31 94 TRP A CA 1
ATOM 730 C C . TRP A 1 94 ? 2.427 2.331 -19.469 1.00 87.31 94 TRP A C 1
ATOM 732 O O . TRP A 1 94 ? 2.653 2.621 -20.645 1.00 87.31 94 TRP A O 1
ATOM 742 N N . LYS A 1 95 ? 3.016 2.981 -18.454 1.00 85.75 95 LYS A N 1
ATOM 743 C CA . LYS A 1 95 ? 4.007 4.050 -18.656 1.00 85.75 95 LYS A CA 1
ATOM 744 C C . LYS A 1 95 ? 5.255 3.540 -19.371 1.00 85.75 95 LYS A C 1
ATOM 746 O O . LYS A 1 95 ? 5.739 4.223 -20.270 1.00 85.75 95 LYS A O 1
ATOM 751 N N . PHE A 1 96 ? 5.731 2.352 -19.004 1.00 82.69 96 PHE A N 1
ATOM 752 C CA . PHE A 1 96 ? 6.866 1.703 -19.654 1.00 82.69 96 PHE A CA 1
ATOM 753 C C . PHE A 1 96 ? 6.586 1.459 -21.144 1.00 82.69 96 PHE A C 1
ATOM 755 O O . PHE A 1 96 ? 7.366 1.886 -21.992 1.00 82.69 96 PHE A O 1
ATOM 762 N N . LYS A 1 97 ? 5.420 0.887 -21.476 1.00 82.50 97 LYS A N 1
ATOM 763 C CA . LYS A 1 97 ? 5.001 0.647 -22.867 1.00 82.50 97 LYS A CA 1
ATOM 764 C C . LYS A 1 97 ? 4.770 1.939 -23.656 1.00 82.50 97 LYS A C 1
ATOM 766 O O . LYS A 1 97 ? 5.096 2.003 -24.835 1.00 82.50 97 LYS A O 1
ATOM 771 N N . SER A 1 98 ? 4.204 2.963 -23.020 1.00 87.69 98 SER A N 1
ATOM 772 C CA . SER A 1 98 ? 3.854 4.225 -23.686 1.00 87.69 98 SER A CA 1
ATOM 773 C C . SER A 1 98 ? 5.062 5.132 -23.935 1.00 87.69 98 SER A C 1
ATOM 775 O O . SER A 1 98 ? 5.008 5.985 -24.815 1.00 87.69 98 SER A O 1
ATOM 777 N N . ARG A 1 99 ? 6.133 5.011 -23.136 1.00 84.00 99 ARG A N 1
ATOM 778 C CA . ARG A 1 99 ? 7.318 5.886 -23.204 1.00 84.00 99 ARG A CA 1
ATOM 779 C C . ARG A 1 99 ? 8.624 5.084 -23.120 1.00 84.00 99 ARG A C 1
ATOM 781 O O . ARG A 1 99 ? 9.402 5.283 -22.178 1.00 84.00 99 ARG A O 1
ATOM 788 N N . PRO A 1 100 ? 8.911 4.230 -24.120 1.00 75.31 100 PRO A N 1
ATOM 789 C CA . PRO A 1 100 ? 10.124 3.412 -24.133 1.00 75.31 100 PRO A CA 1
ATOM 790 C C . PRO A 1 100 ? 11.404 4.255 -24.220 1.00 75.31 100 PRO A C 1
ATOM 792 O O . PRO A 1 100 ? 12.458 3.821 -23.774 1.00 75.31 100 PRO A O 1
ATOM 795 N N . GLN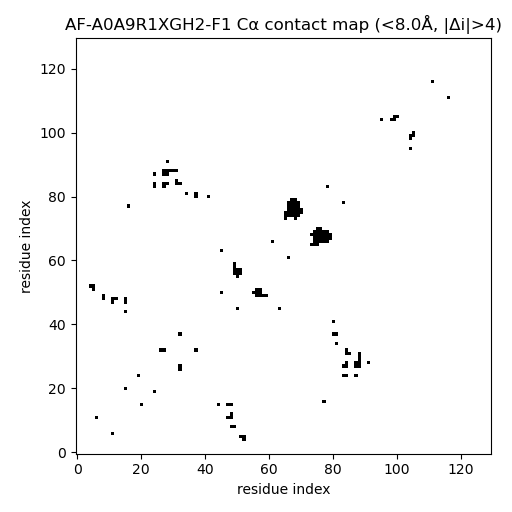 A 1 101 ? 11.314 5.487 -24.734 1.00 77.88 101 GLN A N 1
ATOM 796 C CA . GLN A 1 101 ? 12.453 6.403 -24.842 1.00 77.88 101 GLN A CA 1
ATOM 797 C C . GLN A 1 101 ? 12.780 7.159 -23.546 1.00 77.88 101 GLN A C 1
ATOM 799 O O . GLN A 1 101 ? 13.762 7.895 -23.508 1.00 77.88 101 GLN A O 1
ATOM 804 N N . SER A 1 102 ? 11.998 7.006 -22.474 1.00 83.12 102 SER A N 1
ATOM 805 C CA . SER A 1 102 ? 12.353 7.629 -21.194 1.00 83.12 102 SER A CA 1
ATOM 806 C C . SER A 1 102 ? 13.646 7.025 -20.631 1.00 83.12 102 SER A C 1
ATOM 808 O O . SER A 1 102 ? 13.847 5.817 -20.709 1.00 83.12 102 SER A O 1
ATOM 810 N N . PHE A 1 103 ? 14.514 7.849 -20.036 1.00 82.62 103 PHE A N 1
ATOM 811 C CA . PHE A 1 103 ? 15.823 7.415 -19.518 1.00 82.62 103 PHE A CA 1
ATOM 812 C C . PHE A 1 103 ? 15.719 6.213 -18.563 1.00 82.62 103 PHE A C 1
ATOM 814 O O . PHE A 1 103 ? 16.462 5.244 -18.680 1.00 82.62 103 PHE A O 1
ATOM 821 N N . TRP A 1 104 ? 14.717 6.218 -17.681 1.00 82.88 104 TRP A N 1
ATOM 822 C CA . TRP A 1 104 ? 14.431 5.097 -16.781 1.00 82.88 104 TRP A CA 1
ATOM 823 C C . TRP A 1 104 ? 14.019 3.813 -17.520 1.00 82.88 104 TRP A C 1
ATOM 825 O O . TRP A 1 104 ? 14.452 2.727 -17.143 1.00 82.88 104 TRP A O 1
ATOM 835 N N . ALA A 1 105 ? 13.215 3.914 -18.586 1.00 81.94 105 ALA A N 1
ATOM 836 C CA . ALA A 1 105 ? 12.853 2.755 -19.403 1.00 81.94 105 ALA A CA 1
ATOM 837 C C . ALA A 1 105 ? 14.067 2.203 -20.162 1.00 81.94 105 ALA A C 1
ATOM 839 O O . ALA A 1 105 ? 14.250 0.990 -20.202 1.00 81.94 105 ALA A O 1
ATOM 840 N N . GLN A 1 106 ? 14.934 3.077 -20.684 1.00 83.00 106 GLN A N 1
ATOM 841 C CA . GLN A 1 106 ? 16.176 2.672 -21.345 1.00 83.00 106 GLN A CA 1
ATOM 842 C C . GLN A 1 106 ? 17.135 1.955 -20.387 1.00 83.00 106 GLN A C 1
ATOM 844 O O . GLN A 1 106 ? 17.703 0.936 -20.764 1.00 83.00 106 GLN A O 1
ATOM 849 N N . ILE A 1 107 ? 17.264 2.422 -19.139 1.00 84.44 107 ILE A N 1
ATOM 850 C CA . ILE A 1 107 ? 18.048 1.730 -18.103 1.00 84.44 107 ILE A CA 1
ATOM 851 C C . ILE A 1 107 ? 17.486 0.328 -17.842 1.00 84.44 107 ILE A C 1
ATOM 853 O O . ILE A 1 107 ? 18.239 -0.643 -17.846 1.00 84.44 107 ILE A O 1
ATOM 857 N N . ILE A 1 108 ? 16.168 0.198 -17.654 1.00 81.25 108 ILE A N 1
ATOM 858 C CA . ILE A 1 108 ? 15.525 -1.106 -17.413 1.00 81.25 108 ILE A CA 1
ATOM 859 C C . ILE A 1 108 ? 15.762 -2.056 -18.593 1.00 81.25 108 ILE A C 1
ATOM 861 O O . ILE A 1 108 ? 16.115 -3.218 -18.378 1.00 81.25 108 ILE A O 1
ATOM 865 N N . ILE A 1 109 ? 15.602 -1.557 -19.823 1.00 81.31 109 ILE A N 1
ATOM 866 C CA . ILE A 1 109 ? 15.854 -2.309 -21.057 1.00 81.31 109 ILE A CA 1
ATOM 867 C C . ILE A 1 109 ? 17.330 -2.706 -21.148 1.00 81.31 109 ILE A C 1
ATOM 869 O O . ILE A 1 109 ? 17.615 -3.855 -21.456 1.00 81.31 109 ILE A O 1
ATOM 873 N N . GLY A 1 110 ? 18.266 -1.809 -20.835 1.00 83.19 110 GLY A N 1
ATOM 874 C CA . GLY A 1 110 ? 19.704 -2.088 -20.847 1.00 83.19 110 GLY A CA 1
ATOM 875 C C . GLY A 1 110 ? 20.108 -3.175 -19.848 1.00 83.19 110 GLY A C 1
ATOM 876 O O . GLY A 1 110 ? 20.828 -4.103 -20.211 1.00 83.19 110 GLY A O 1
ATOM 877 N N . ILE A 1 111 ? 19.580 -3.122 -18.621 1.00 81.12 111 ILE A N 1
ATOM 878 C CA . ILE A 1 111 ? 19.819 -4.140 -17.583 1.00 81.12 111 ILE A CA 1
ATOM 879 C C . ILE A 1 111 ? 19.228 -5.498 -18.002 1.00 81.12 111 ILE A C 1
ATOM 881 O O . ILE A 1 111 ? 19.884 -6.534 -17.873 1.00 81.12 111 ILE A O 1
ATOM 885 N N . HIS A 1 112 ? 18.003 -5.511 -18.538 1.00 72.88 112 HIS A N 1
ATOM 886 C CA . HIS A 1 112 ? 17.355 -6.751 -18.979 1.00 72.88 112 HIS A CA 1
ATOM 887 C C . HIS A 1 112 ? 17.932 -7.313 -20.285 1.00 72.88 112 HIS A C 1
ATOM 889 O O . HIS A 1 112 ? 17.910 -8.525 -20.453 1.00 72.88 112 HIS A O 1
ATOM 895 N N . ASN A 1 113 ? 18.474 -6.485 -21.184 1.00 66.50 113 ASN A N 1
ATOM 896 C CA . ASN A 1 113 ? 19.094 -6.943 -22.433 1.00 66.50 113 ASN A CA 1
ATOM 897 C C . ASN A 1 113 ? 20.525 -7.467 -22.240 1.00 66.50 113 ASN A C 1
ATOM 899 O O . ASN A 1 113 ? 20.951 -8.328 -23.004 1.00 66.50 113 ASN A O 1
ATOM 903 N N . HIS A 1 114 ? 21.268 -6.999 -21.229 1.00 58.19 114 HIS A N 1
ATOM 904 C CA . HIS A 1 114 ? 22.587 -7.560 -20.892 1.00 58.19 114 HIS A CA 1
ATOM 905 C C . HIS A 1 114 ? 22.499 -8.935 -20.223 1.00 58.19 114 HIS A C 1
ATOM 907 O O . HIS A 1 114 ? 23.421 -9.747 -20.318 1.00 58.19 114 HIS A O 1
ATOM 913 N N . THR A 1 115 ? 21.385 -9.214 -19.550 1.00 55.56 115 THR A N 1
ATOM 914 C CA . THR A 1 115 ? 21.128 -10.521 -18.958 1.00 55.56 115 THR A CA 1
ATOM 915 C C . THR A 1 115 ? 20.456 -11.359 -20.036 1.00 55.56 115 THR A C 1
ATOM 917 O O . THR A 1 115 ? 19.282 -11.159 -20.308 1.00 55.56 115 THR A O 1
ATOM 920 N N . ASN A 1 116 ? 21.192 -12.261 -20.687 1.00 47.53 116 ASN A N 1
ATOM 921 C CA . ASN A 1 116 ? 20.739 -13.116 -21.794 1.00 47.53 116 ASN A CA 1
ATOM 922 C C . ASN A 1 116 ? 19.640 -14.127 -21.369 1.00 47.53 116 ASN A C 1
ATOM 924 O O . ASN A 1 116 ? 19.804 -15.340 -21.480 1.00 47.53 116 ASN A O 1
ATOM 928 N N . ARG A 1 117 ? 18.530 -13.643 -20.801 1.00 52.91 117 ARG A N 1
ATOM 929 C CA . ARG A 1 117 ? 17.334 -14.405 -20.457 1.00 52.91 117 ARG A CA 1
ATOM 930 C C . ARG A 1 117 ? 16.266 -14.071 -21.491 1.00 52.91 117 ARG A C 1
ATOM 932 O O . ARG A 1 117 ? 15.620 -13.029 -21.387 1.00 52.91 117 ARG A O 1
ATOM 939 N N . PRO A 1 118 ? 16.097 -14.919 -22.514 1.00 44.25 118 PRO A N 1
ATOM 940 C CA . PRO A 1 118 ? 15.128 -14.667 -23.563 1.00 44.25 118 PRO A CA 1
ATOM 941 C C . PRO A 1 118 ? 13.705 -14.519 -23.004 1.00 44.25 118 PRO A C 1
ATOM 943 O O . PRO A 1 118 ? 13.197 -15.399 -22.308 1.00 44.25 118 PRO A O 1
ATOM 946 N N . TRP A 1 119 ? 13.033 -13.431 -23.388 1.00 50.59 119 TRP A N 1
ATOM 947 C CA . TRP A 1 119 ? 11.639 -13.090 -23.057 1.00 50.59 119 TRP A CA 1
ATOM 948 C C . TRP A 1 119 ? 10.590 -14.083 -23.608 1.00 50.59 119 TRP A C 1
ATOM 950 O O . TRP A 1 119 ? 9.388 -13.884 -23.441 1.00 50.59 119 TRP A O 1
ATOM 960 N N . TYR A 1 120 ? 11.016 -15.170 -24.257 1.00 49.22 120 TYR A N 1
ATOM 961 C CA . TYR A 1 120 ? 10.147 -16.119 -24.959 1.00 49.22 120 TYR A CA 1
ATOM 962 C C . TYR A 1 120 ? 9.514 -17.191 -24.052 1.00 49.22 120 TYR A C 1
ATOM 964 O O . TYR A 1 120 ? 8.677 -17.955 -24.523 1.00 49.22 120 TYR A O 1
ATOM 972 N N . CYS A 1 121 ? 9.844 -17.252 -22.756 1.00 47.53 121 CYS A N 1
ATOM 973 C CA . CYS A 1 121 ? 9.387 -18.350 -21.887 1.00 47.53 121 CYS A CA 1
ATOM 974 C C . CYS A 1 121 ? 7.880 -18.320 -21.525 1.00 47.53 121 CYS A C 1
ATOM 976 O O . CYS A 1 121 ? 7.392 -19.229 -20.866 1.00 47.53 121 CYS A O 1
ATOM 978 N N . PHE A 1 122 ? 7.120 -17.306 -21.963 1.00 45.72 122 PHE A N 1
ATOM 979 C CA . PHE A 1 122 ? 5.677 -17.186 -21.690 1.00 45.72 122 PHE A CA 1
ATOM 980 C C . PHE A 1 122 ? 4.757 -17.420 -22.898 1.00 45.72 122 PHE A C 1
ATOM 982 O O . PHE A 1 122 ? 3.544 -17.245 -22.787 1.00 45.72 122 PHE A O 1
ATOM 989 N N . SER A 1 123 ? 5.282 -17.834 -24.055 1.00 42.38 123 SER A N 1
ATOM 990 C CA . SER A 1 123 ? 4.464 -18.007 -25.260 1.00 42.38 123 SER A CA 1
ATOM 991 C C . SER A 1 123 ? 4.577 -19.412 -25.857 1.00 42.38 123 SER A C 1
ATOM 993 O O . SER A 1 123 ? 5.500 -19.700 -26.612 1.00 42.38 123 SER A O 1
ATOM 995 N N . LYS A 1 124 ? 3.499 -20.179 -25.634 1.00 40.28 124 LYS A N 1
ATOM 996 C CA . LYS A 1 124 ? 2.991 -21.335 -26.401 1.00 40.28 124 LYS A CA 1
ATOM 997 C C . LYS A 1 124 ? 3.557 -22.716 -26.056 1.00 40.28 124 LYS A C 1
ATOM 999 O O . LYS A 1 124 ? 4.402 -23.257 -26.756 1.00 40.28 124 LYS A O 1
ATOM 1004 N N . HIS A 1 125 ? 2.862 -23.390 -25.138 1.00 40.88 125 HIS A N 1
ATOM 1005 C CA . HIS A 1 125 ? 2.454 -24.769 -25.409 1.00 40.88 125 HIS A CA 1
ATOM 1006 C C . HIS A 1 125 ? 1.531 -24.759 -26.642 1.00 40.88 125 HIS A C 1
ATOM 1008 O O . HIS A 1 125 ? 0.338 -24.485 -26.534 1.00 40.88 125 HIS A O 1
ATOM 1014 N N . LYS A 1 126 ? 2.078 -25.023 -27.831 1.00 42.53 126 LYS A N 1
ATOM 1015 C CA . LYS A 1 126 ? 1.312 -25.680 -28.894 1.00 42.53 126 LYS A CA 1
ATOM 1016 C C . LYS A 1 126 ? 1.751 -27.137 -28.902 1.00 42.53 126 LYS A C 1
ATOM 1018 O O . LYS A 1 126 ? 2.886 -27.436 -29.249 1.00 42.53 126 LYS A O 1
ATOM 1023 N N . VAL A 1 127 ? 0.846 -28.006 -28.468 1.00 47.78 127 VAL A N 1
ATOM 1024 C CA . VAL A 1 127 ? 0.954 -29.456 -28.631 1.00 47.78 127 VAL A CA 1
ATOM 1025 C C . VAL A 1 127 ? 1.022 -29.754 -30.130 1.00 47.78 127 VAL A C 1
ATOM 1027 O O . VAL A 1 127 ? 0.179 -29.285 -30.896 1.00 47.78 127 VAL A O 1
ATOM 1030 N N . SER A 1 128 ? 2.065 -30.476 -30.534 1.00 40.34 128 SER A N 1
ATOM 1031 C CA . SER A 1 128 ? 2.225 -31.064 -31.861 1.00 40.34 128 SER A CA 1
ATOM 1032 C C . SER A 1 128 ? 1.186 -32.163 -32.070 1.00 40.34 128 SER A C 1
ATOM 1034 O O . SER A 1 128 ? 1.065 -33.054 -31.232 1.00 40.34 128 SER A O 1
ATOM 1036 N N . GLY A 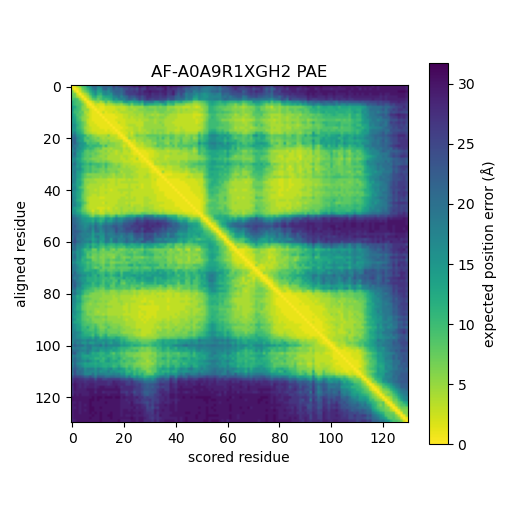1 129 ? 0.475 -32.120 -33.191 1.00 49.50 129 GLY A N 1
ATOM 1037 C CA . GLY A 1 129 ? -0.370 -33.212 -33.655 1.00 49.50 129 GLY A CA 1
ATOM 1038 C C . GLY A 1 129 ? -0.225 -33.334 -35.163 1.00 49.50 129 GLY A C 1
ATOM 1039 O O . GLY A 1 129 ? -0.895 -32.619 -35.905 1.00 49.50 129 GLY A O 1
ATOM 1040 N N . SER A 1 130 ? 0.692 -34.200 -35.570 1.00 38.81 130 SER A N 1
ATOM 1041 C CA . SER A 1 130 ? 0.771 -34.848 -36.879 1.00 38.81 130 SER A CA 1
ATOM 1042 C C . SER A 1 130 ? 0.945 -36.330 -36.613 1.00 38.81 130 SER A C 1
ATOM 1044 O O . SER A 1 130 ? 1.722 -36.624 -35.674 1.00 38.81 130 SER A O 1
#

Nearest PDB structures (foldseek):
  4k5a-assembly1_A  TM=2.522E-01  e=6.516E+00  Bos taurus
  6uvh-assembly2_C  TM=2.097E-01  e=7.662E+00  Homo sapiens
  6uve-assembly1_A  TM=1.787E-01  e=8.537E+00  Homo sapiens

pLDDT: mean 71.7, std 14.83, range [37.31, 89.12]

Radius of gyration: 21.41 Å; Cα contacts (8 Å, |Δi|>4): 86; chains: 1; bounding box: 44×53×68 Å

Sequence (130 aa):
MWKAKTLSFSGRMTLAKSVLGNLPTFYFSLFATPIGVIEELEKIQRQFIWGGGAEKAKVHWVNWEKMTAPKEVGGAGLGSLRNLNLALLAKGWWKFKSRPQSFWAQIIIGIHNHTNRPWYCFSKHKVSGS

Organism: Lactuca sativa (NCBI:txid4236)

Foldseek 3Di:
DDDDFDDDLVRLLVVLLVVCVPPLLVVLLVDDDDPVVLVVSLVVSQCSSQPGPDDDRHPPPDDVCLQQDCVVVVRVVSHRSNVSSVVSNVVNVVCLVVCCPPPVNVVVCVVVVVPPDDPCPPDDPPDDDD

Solvent-accessible surface area (backbone atoms only — not comparable to full-atom values): 7880 Å² total; per-residue (Å²): 141,86,81,81,81,77,76,50,65,67,52,34,48,53,50,48,52,56,55,54,58,50,58,53,46,55,53,22,46,75,40,90,74,56,67,68,60,52,53,49,53,52,48,52,49,48,46,59,52,41,50,47,78,100,80,48,81,52,76,81,88,63,63,64,68,49,36,26,29,50,54,91,79,76,19,69,48,68,48,51,67,68,58,51,28,53,52,35,37,52,52,45,53,49,48,45,73,74,38,55,84,39,69,69,40,44,50,53,49,52,59,53,64,72,45,90,66,75,87,63,87,83,71,72,95,70,82,86,85,131

Secondary structure (DSSP, 8-state):
----S---HHHHHHHHHHHHHHHHHHHHHHS---HHHHHHHHHHHHHHHHB-STT-B----S-HHHHHS-GGGT------HHHHHHHHHHHHHHHHHH-TTSHHHHHHHHHHHHS---GGGGS-------

Mean predicted aligned error: 13.13 Å